Protein AF-A0AAW2J7N5-F1 (afdb_monomer_lite)

Secondary structure (DSSP, 8-state):
-----S-THHHHHHHHHTSPTT---SHHHHHHHHHHHHHHHHHHHHHHHHHTT----TT--HHHHHHHHHHHHHT-TT--HHHHHHHHHHHSS-HHHHHHHHT-----S-------------------------

pLDDT: mean 71.12, std 19.28, range [35.72, 93.69]

Sequence (134 aa):
MSCFFTTPTNSVQQWLDQLPTRSVKSFTELSSLFQHQFASSKKYCKVAISLFRVKQEENETLKACVSRFNTAIFEVPTAHKEVLVNAFTQGLRGASFFESLAKKPTTNFRNIHASSGRKVHEPEGRLAGEKEQL

InterPro domains:
  IPR005162 Retrotransposon-derived protein PEG10, N-terminal capsid-like domain [PF03732] (11-93)

Foldseek 3Di:
DQPPPDPCVVVVVVVVVPDPPPPDPDPVSVVVVVCVVCVVVVVLSVLLVVLLVLAADPPHDPVRSVVVSVVSVVVRVPDDPVSSVVSSCSRYDDPVVVVVVVVDPPDDPDDDDDDDDDDDDDDDDDDDDDDDDD

Radius of gyration: 32.03 Å; chains: 1; bounding box: 72×22×113 Å

Structure (mmCIF, N/CA/C/O backbone):
data_AF-A0AAW2J7N5-F1
#
_entry.id   AF-A0AAW2J7N5-F1
#
loop_
_atom_site.group_PDB
_atom_site.id
_atom_site.type_symbol
_atom_site.label_atom_id
_atom_site.label_alt_id
_atom_site.label_comp_id
_atom_site.label_asym_id
_atom_site.label_entity_id
_atom_site.label_seq_id
_atom_site.pdbx_PDB_ins_code
_atom_site.Cartn_x
_atom_site.Cartn_y
_atom_site.Cartn_z
_atom_site.occupancy
_atom_site.B_iso_or_equiv
_atom_site.auth_seq_id
_atom_site.auth_comp_id
_atom_site.auth_asym_id
_atom_site.auth_atom_id
_atom_site.pdbx_PDB_model_num
ATOM 1 N N . MET A 1 1 ? 7.241 -10.803 2.250 1.00 46.12 1 MET A N 1
ATOM 2 C CA . MET A 1 1 ? 6.267 -10.701 1.141 1.00 46.12 1 MET A CA 1
ATOM 3 C C . MET A 1 1 ? 6.941 -10.089 -0.078 1.00 46.12 1 MET A C 1
ATOM 5 O O . MET A 1 1 ? 7.218 -8.895 -0.064 1.00 46.12 1 MET A O 1
ATOM 9 N N . SER A 1 2 ? 7.212 -10.887 -1.111 1.00 45.78 2 SER A N 1
ATOM 10 C CA . SER A 1 2 ? 7.547 -10.366 -2.442 1.00 45.78 2 SER A CA 1
ATOM 11 C C . SER A 1 2 ? 6.249 -10.019 -3.167 1.00 45.78 2 SER A C 1
ATOM 13 O O . SER A 1 2 ? 5.306 -10.806 -3.166 1.00 45.78 2 SER A O 1
ATOM 15 N N . CYS A 1 3 ? 6.185 -8.817 -3.730 1.00 51.81 3 CYS A N 1
ATOM 16 C CA . CYS A 1 3 ? 5.022 -8.283 -4.433 1.00 51.81 3 CYS A CA 1
ATOM 17 C C . CYS A 1 3 ? 4.869 -8.992 -5.788 1.00 51.81 3 CYS A C 1
ATOM 19 O O . CYS A 1 3 ? 5.358 -8.509 -6.802 1.00 51.81 3 CYS A O 1
ATOM 21 N N . PHE A 1 4 ? 4.234 -10.162 -5.799 1.00 47.84 4 PHE A N 1
ATOM 22 C CA . PHE A 1 4 ? 3.762 -10.823 -7.016 1.00 47.84 4 PHE A CA 1
ATOM 23 C C . PHE A 1 4 ? 2.236 -10.725 -7.047 1.00 47.84 4 PHE A C 1
ATOM 25 O O . PHE A 1 4 ? 1.531 -11.724 -6.942 1.00 47.84 4 PHE A O 1
ATOM 32 N N . PHE A 1 5 ? 1.706 -9.501 -7.111 1.00 48.91 5 PHE A N 1
ATOM 33 C CA . PHE A 1 5 ? 0.282 -9.322 -7.378 1.00 48.91 5 PHE A CA 1
ATOM 34 C C . PHE A 1 5 ? 0.046 -9.698 -8.832 1.00 48.91 5 PHE A C 1
ATOM 36 O O . PHE A 1 5 ? 0.421 -8.937 -9.717 1.00 48.91 5 PHE A O 1
ATOM 43 N N . THR A 1 6 ? -0.526 -10.891 -9.029 1.00 44.69 6 THR A N 1
ATOM 44 C CA . THR A 1 6 ? -0.905 -11.518 -10.306 1.00 44.69 6 THR A CA 1
ATOM 45 C C . THR A 1 6 ? 0.234 -11.615 -11.320 1.00 44.69 6 THR A C 1
ATOM 47 O O . THR A 1 6 ? 0.772 -10.615 -11.770 1.00 44.69 6 THR A O 1
ATOM 50 N N . THR A 1 7 ? 0.605 -12.842 -11.688 1.00 48.91 7 THR A N 1
ATOM 51 C CA . THR A 1 7 ? 1.601 -13.174 -12.721 1.00 48.91 7 THR A CA 1
ATOM 52 C C . THR A 1 7 ? 1.667 -12.129 -13.846 1.00 48.91 7 THR A C 1
ATOM 54 O O . THR A 1 7 ? 0.800 -12.124 -14.721 1.00 48.91 7 THR A O 1
ATOM 57 N N . PRO A 1 8 ? 2.706 -11.267 -13.862 1.00 54.44 8 PRO A N 1
ATOM 58 C CA . PRO A 1 8 ? 2.909 -10.287 -14.919 1.00 54.44 8 PRO A CA 1
ATOM 59 C C . PRO A 1 8 ? 3.424 -10.942 -16.201 1.00 54.44 8 PRO A C 1
ATOM 61 O O . PRO A 1 8 ? 3.750 -10.234 -17.144 1.00 54.44 8 PRO A O 1
ATOM 64 N N . THR A 1 9 ? 3.509 -12.275 -16.260 1.00 56.44 9 THR A N 1
ATOM 65 C CA . THR A 1 9 ? 4.015 -13.009 -17.419 1.00 56.44 9 THR A CA 1
ATOM 66 C C . THR A 1 9 ? 3.265 -12.610 -18.685 1.00 56.44 9 THR A C 1
ATOM 68 O O . THR A 1 9 ? 3.910 -12.276 -19.668 1.00 56.44 9 THR A O 1
ATOM 71 N N . ASN A 1 10 ? 1.932 -12.495 -18.625 1.00 59.78 10 ASN A N 1
ATOM 72 C CA . ASN A 1 10 ? 1.137 -12.052 -19.774 1.00 59.78 10 ASN A CA 1
ATOM 73 C C . ASN A 1 10 ? 1.421 -10.588 -20.146 1.00 59.78 10 ASN A C 1
ATOM 75 O O . ASN A 1 10 ? 1.584 -10.280 -21.320 1.00 59.78 10 ASN A O 1
ATOM 79 N N . SER A 1 11 ? 1.539 -9.687 -19.167 1.00 75.81 11 SER A N 1
ATOM 80 C CA . SER A 1 11 ? 1.777 -8.255 -19.407 1.00 75.81 11 SER A CA 1
ATOM 81 C C . SER A 1 11 ? 3.192 -7.964 -19.921 1.00 75.81 11 SER A C 1
ATOM 83 O O . SER A 1 11 ? 3.388 -7.076 -20.746 1.00 75.81 11 SER A O 1
ATOM 85 N N . VAL A 1 12 ? 4.189 -8.700 -19.424 1.00 83.19 12 VAL A N 1
ATOM 86 C CA . VAL A 1 12 ? 5.597 -8.586 -19.827 1.00 83.19 12 VAL A CA 1
ATOM 87 C C . VAL A 1 12 ? 5.807 -9.213 -21.196 1.00 83.19 12 VAL A C 1
ATOM 89 O O . VAL A 1 12 ? 6.468 -8.599 -22.025 1.00 83.19 12 VAL A O 1
ATOM 92 N N . GLN A 1 13 ? 5.218 -10.384 -21.449 1.00 82.19 13 GLN A N 1
ATOM 93 C CA . GLN A 1 13 ? 5.262 -11.032 -22.757 1.00 82.19 13 GLN A CA 1
ATOM 94 C C . GLN A 1 13 ? 4.570 -10.168 -23.814 1.00 82.19 13 GLN A C 1
ATOM 96 O O . GLN A 1 13 ? 5.181 -9.853 -24.824 1.00 82.19 13 GLN A O 1
ATOM 101 N N . GLN A 1 14 ? 3.369 -9.660 -23.529 1.00 85.81 14 GLN A N 1
ATOM 102 C CA . GLN A 1 14 ? 2.662 -8.757 -24.436 1.00 85.81 14 GLN A CA 1
ATOM 103 C C . GLN A 1 14 ? 3.451 -7.468 -24.718 1.00 85.81 14 GLN A C 1
ATOM 105 O O . GLN A 1 14 ? 3.476 -7.008 -25.855 1.00 85.81 14 GLN A O 1
ATOM 110 N N . TRP A 1 15 ? 4.098 -6.869 -23.712 1.00 88.50 15 TRP A N 1
ATOM 111 C CA . TRP A 1 15 ? 4.961 -5.705 -23.938 1.00 88.50 15 TRP A CA 1
ATOM 112 C C . TRP A 1 15 ? 6.185 -6.054 -24.791 1.00 88.50 15 TRP A C 1
ATOM 114 O O . TRP A 1 15 ? 6.537 -5.296 -25.692 1.00 88.50 15 TRP A O 1
ATOM 124 N N . LEU A 1 16 ? 6.817 -7.198 -24.524 1.00 86.38 16 LEU A N 1
ATOM 125 C CA . LEU A 1 16 ? 7.973 -7.664 -25.281 1.00 86.38 16 LEU A CA 1
ATOM 126 C C . LEU A 1 16 ? 7.605 -7.920 -26.752 1.00 86.38 16 LEU A C 1
ATOM 128 O O . LEU A 1 16 ? 8.352 -7.514 -27.638 1.00 86.38 16 LEU A O 1
ATOM 132 N N . ASP A 1 17 ? 6.427 -8.497 -27.002 1.00 87.25 17 ASP A N 1
ATOM 133 C CA . ASP A 1 17 ? 5.872 -8.747 -28.339 1.00 87.25 17 ASP A CA 1
ATOM 134 C C . ASP A 1 17 ? 5.484 -7.448 -29.077 1.00 87.25 17 ASP A C 1
ATOM 136 O O . ASP A 1 17 ? 5.442 -7.417 -30.306 1.00 87.25 17 ASP A O 1
ATOM 140 N N . GLN A 1 18 ? 5.223 -6.355 -28.348 1.00 87.94 18 GLN A N 1
ATOM 141 C CA . GLN A 1 18 ? 4.953 -5.026 -28.914 1.00 87.94 18 GLN A CA 1
ATOM 142 C C . GLN A 1 18 ? 6.224 -4.255 -29.298 1.00 87.94 18 GLN A C 1
ATOM 144 O O . GLN A 1 18 ? 6.128 -3.216 -29.958 1.00 87.94 18 GLN A O 1
ATOM 149 N N . LEU A 1 19 ? 7.414 -4.719 -28.898 1.00 88.81 19 LEU A N 1
ATOM 150 C CA . LEU A 1 19 ? 8.655 -4.058 -29.287 1.00 88.81 19 LEU A CA 1
ATOM 151 C C . LEU A 1 19 ? 8.896 -4.232 -30.795 1.00 88.81 19 LEU A C 1
ATOM 153 O O . LEU A 1 19 ? 8.802 -5.349 -31.310 1.00 88.81 19 LEU A O 1
ATOM 157 N N . PRO A 1 20 ? 9.273 -3.167 -31.528 1.00 85.88 20 PRO A N 1
ATOM 158 C CA . PRO A 1 20 ? 9.565 -3.300 -32.946 1.00 85.88 20 PRO A CA 1
ATOM 159 C C . PRO A 1 20 ? 10.720 -4.280 -33.175 1.00 85.88 20 PRO A C 1
ATOM 161 O O . PRO A 1 20 ? 11.723 -4.274 -32.451 1.00 85.88 20 PRO A O 1
ATOM 164 N N . THR A 1 21 ? 10.612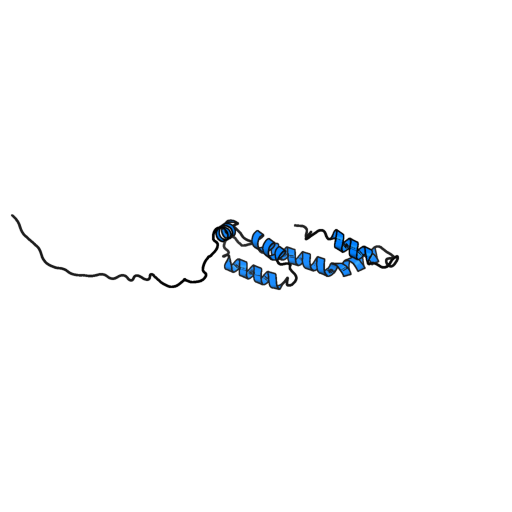 -5.118 -34.201 1.00 82.25 21 THR A N 1
ATOM 165 C CA . THR A 1 21 ? 11.629 -6.131 -34.498 1.00 82.25 21 THR A CA 1
ATOM 166 C C . THR A 1 21 ? 12.987 -5.467 -34.749 1.00 82.25 21 THR A C 1
ATOM 168 O O . THR A 1 21 ? 13.085 -4.518 -35.523 1.00 82.25 21 THR A O 1
ATOM 171 N N . ARG A 1 22 ? 14.051 -5.967 -34.101 1.00 80.56 22 ARG A N 1
ATOM 172 C CA . ARG A 1 22 ? 15.426 -5.415 -34.164 1.00 80.56 22 ARG A CA 1
ATOM 173 C C . ARG A 1 22 ? 15.593 -3.981 -33.621 1.00 80.56 22 ARG A C 1
ATOM 175 O O . ARG A 1 22 ? 16.622 -3.362 -33.884 1.00 80.56 22 ARG A O 1
ATOM 182 N N . SER A 1 23 ? 14.625 -3.454 -32.865 1.00 81.56 23 SER A N 1
ATOM 183 C CA . SER A 1 23 ? 14.734 -2.122 -32.241 1.00 81.56 23 SER A CA 1
ATOM 184 C C . SER A 1 23 ? 15.754 -2.065 -31.108 1.00 81.56 23 SER A C 1
ATOM 186 O O . SER A 1 23 ? 16.408 -1.045 -30.933 1.00 81.56 23 SER A O 1
ATOM 188 N N . VAL A 1 24 ? 15.918 -3.164 -30.373 1.00 87.62 24 VAL A N 1
ATOM 189 C CA . VAL A 1 24 ? 16.811 -3.253 -29.218 1.00 87.62 24 VAL A CA 1
ATOM 190 C C . VAL A 1 24 ? 18.157 -3.826 -29.648 1.00 87.62 24 VAL A C 1
ATOM 192 O O . VAL A 1 24 ? 18.243 -4.973 -30.087 1.00 87.62 24 VAL A O 1
ATOM 195 N N . LYS A 1 25 ? 19.220 -3.034 -29.504 1.00 89.75 25 LYS A N 1
ATOM 196 C CA . LYS A 1 25 ? 20.587 -3.383 -29.931 1.00 89.75 25 LYS A CA 1
ATOM 197 C C . LYS A 1 25 ? 21.471 -3.864 -28.785 1.00 89.75 25 LYS A C 1
ATOM 199 O O . LYS A 1 25 ? 22.558 -4.383 -29.021 1.00 89.75 25 LYS A O 1
ATOM 204 N N . SER A 1 26 ? 21.032 -3.673 -27.543 1.00 92.06 26 SER A N 1
ATOM 205 C CA . SER A 1 26 ? 21.784 -4.066 -26.353 1.00 92.06 26 SER A CA 1
ATOM 206 C C . SER A 1 26 ? 20.873 -4.400 -25.175 1.00 92.06 26 SER A C 1
ATOM 208 O O . SER A 1 26 ? 19.741 -3.925 -25.077 1.00 92.06 26 SER A O 1
ATOM 210 N N . PHE A 1 27 ? 21.402 -5.171 -24.225 1.00 88.69 27 PHE A N 1
ATOM 211 C CA . PHE A 1 27 ? 20.711 -5.442 -22.964 1.00 88.69 27 PHE A CA 1
ATOM 212 C C . PHE A 1 27 ? 20.433 -4.163 -22.153 1.00 88.69 27 PHE A C 1
ATOM 214 O O . PHE A 1 27 ? 19.397 -4.049 -21.498 1.00 88.69 27 PHE A O 1
ATOM 221 N N . THR A 1 28 ? 21.331 -3.178 -22.218 1.00 92.19 28 THR A N 1
ATOM 222 C CA . THR A 1 28 ? 21.177 -1.885 -21.535 1.00 92.19 28 THR A CA 1
ATOM 223 C C . THR A 1 28 ? 19.959 -1.117 -22.046 1.00 92.19 28 THR A C 1
ATOM 225 O O . THR A 1 28 ? 19.187 -0.577 -21.255 1.00 92.19 28 THR A O 1
ATOM 228 N N . GLU A 1 29 ? 19.745 -1.116 -23.362 1.00 90.31 29 GLU A N 1
ATOM 229 C CA . GLU A 1 29 ? 18.586 -0.489 -24.001 1.00 90.31 29 GLU A CA 1
ATOM 230 C C . GLU A 1 29 ? 17.281 -1.188 -23.600 1.00 90.31 29 GLU A C 1
ATOM 232 O O . GLU A 1 29 ? 16.335 -0.524 -23.172 1.00 90.31 29 GLU A O 1
ATOM 237 N N . LEU A 1 30 ? 17.267 -2.528 -23.607 1.00 90.12 30 LEU A N 1
ATOM 238 C CA . LEU A 1 30 ? 16.128 -3.315 -23.124 1.00 90.12 30 LEU A CA 1
ATOM 239 C C . LEU A 1 30 ? 15.790 -2.989 -21.666 1.00 90.12 30 LEU A C 1
ATOM 241 O O . LEU A 1 30 ? 14.628 -2.779 -21.322 1.00 90.12 30 LEU A O 1
ATOM 245 N N . SER A 1 31 ? 16.812 -2.929 -20.809 1.00 89.06 31 SER A N 1
ATOM 246 C CA . SER A 1 31 ? 16.655 -2.631 -19.385 1.00 89.06 31 SER A CA 1
ATOM 247 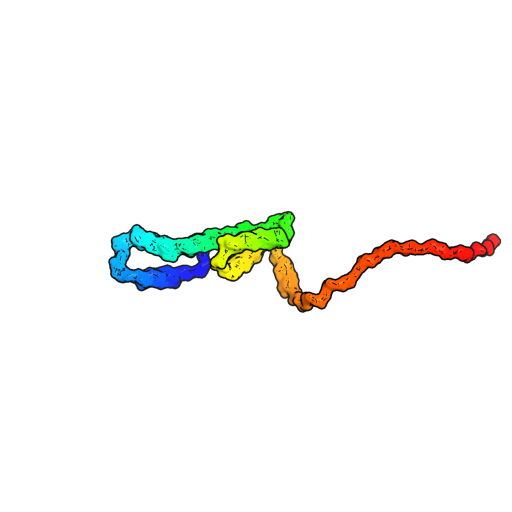C C . SER A 1 31 ? 16.097 -1.232 -19.144 1.00 89.06 31 SER A C 1
ATOM 249 O O . SER A 1 31 ? 15.299 -1.050 -18.224 1.00 89.06 31 SER A O 1
ATOM 251 N N . SER A 1 32 ? 16.493 -0.246 -19.950 1.00 88.88 32 SER A N 1
ATOM 252 C CA . SER A 1 32 ? 15.957 1.116 -19.873 1.00 88.88 32 SER A CA 1
ATOM 253 C C . SER A 1 32 ? 14.478 1.158 -20.270 1.00 88.88 32 SER A C 1
ATOM 255 O O . SER A 1 32 ? 13.648 1.673 -19.519 1.00 88.88 32 SER A O 1
ATOM 257 N N . LEU A 1 33 ? 14.121 0.526 -21.394 1.00 90.25 33 LEU A N 1
ATOM 258 C CA . LEU A 1 33 ? 12.737 0.441 -21.869 1.00 90.25 33 LEU A CA 1
ATOM 259 C C . LEU A 1 33 ? 11.836 -0.307 -20.880 1.00 90.25 33 LEU A C 1
ATOM 261 O O . LEU A 1 33 ? 10.733 0.148 -20.590 1.00 90.25 33 LEU A O 1
ATOM 265 N N . PHE A 1 34 ? 12.321 -1.410 -20.306 1.00 87.50 34 PHE A N 1
ATOM 266 C CA . PHE A 1 34 ? 11.604 -2.159 -19.276 1.00 87.50 34 PHE A CA 1
ATOM 267 C C . PHE A 1 34 ? 11.362 -1.302 -18.030 1.00 87.50 34 PHE A C 1
ATOM 269 O O . PHE A 1 34 ? 10.252 -1.247 -17.500 1.00 87.50 34 PHE A O 1
ATOM 276 N N . GLN A 1 35 ? 12.392 -0.597 -17.556 1.00 86.50 35 GLN A N 1
ATOM 277 C CA . GLN A 1 35 ? 12.251 0.294 -16.408 1.00 86.50 35 GLN A CA 1
ATOM 278 C C . GLN A 1 35 ? 11.261 1.418 -16.687 1.00 86.50 35 GLN A C 1
ATOM 280 O O . GLN A 1 35 ? 10.459 1.723 -15.812 1.00 86.50 35 GLN A O 1
ATOM 285 N N . HIS A 1 36 ? 11.283 1.995 -17.887 1.00 87.25 36 HIS A N 1
ATOM 286 C CA . HIS A 1 36 ? 10.329 3.019 -18.292 1.00 87.25 36 HIS A CA 1
ATOM 287 C C . HIS A 1 36 ? 8.897 2.468 -18.328 1.00 87.25 36 HIS A C 1
ATOM 289 O O . HIS A 1 36 ? 8.000 3.044 -17.712 1.00 87.25 36 HIS A O 1
ATOM 295 N N . GLN A 1 37 ? 8.696 1.315 -18.970 1.00 86.06 37 GLN A N 1
ATOM 296 C CA . GLN A 1 37 ? 7.393 0.666 -19.102 1.00 86.06 37 GLN A CA 1
ATOM 297 C C . GLN A 1 37 ? 6.783 0.295 -17.742 1.00 86.06 37 GLN A C 1
ATOM 299 O O . GLN A 1 37 ? 5.596 0.509 -17.506 1.00 86.06 37 GLN A O 1
ATOM 304 N N . PHE A 1 38 ? 7.591 -0.256 -16.833 1.00 83.62 38 PHE A N 1
ATOM 305 C CA . PHE A 1 38 ? 7.119 -0.829 -15.568 1.00 83.62 38 PHE A CA 1
ATOM 306 C C . PHE A 1 38 ? 7.453 0.027 -14.333 1.00 83.62 38 PHE A C 1
ATOM 308 O O . PHE A 1 38 ? 7.251 -0.413 -13.195 1.00 83.62 38 PHE A O 1
ATOM 315 N N . ALA A 1 39 ? 7.918 1.271 -14.513 1.00 81.12 39 ALA A N 1
ATOM 316 C CA . ALA A 1 39 ? 8.224 2.194 -13.414 1.00 81.12 39 ALA A CA 1
ATOM 317 C C . ALA A 1 39 ? 7.028 2.379 -12.467 1.00 81.12 39 ALA A C 1
ATOM 319 O O . ALA A 1 39 ? 7.187 2.360 -11.241 1.00 81.12 39 ALA A O 1
ATOM 320 N N . SER A 1 40 ? 5.827 2.525 -13.028 1.00 73.56 40 SER A N 1
ATOM 321 C CA . SER A 1 40 ? 4.585 2.701 -12.269 1.00 73.56 40 SER A CA 1
ATOM 322 C C . SER A 1 40 ? 4.211 1.448 -11.480 1.00 73.56 40 SER A C 1
ATOM 324 O O . SER A 1 40 ? 3.817 1.566 -10.324 1.00 73.56 40 SER A O 1
ATOM 326 N N . SER A 1 41 ? 4.437 0.252 -12.030 1.00 75.81 41 SER A N 1
ATOM 327 C CA . SER A 1 41 ? 4.219 -1.019 -11.327 1.00 75.81 41 SER A CA 1
ATOM 328 C C . SER A 1 41 ? 5.173 -1.191 -10.146 1.00 75.81 41 SER A C 1
ATOM 330 O O . SER A 1 41 ? 4.767 -1.649 -9.079 1.00 75.81 41 SER A O 1
ATOM 332 N N . LYS A 1 42 ? 6.437 -0.762 -10.277 1.00 72.00 42 LYS A N 1
ATOM 333 C CA . LYS A 1 42 ? 7.402 -0.761 -9.162 1.00 72.00 42 LYS A CA 1
ATOM 334 C C . LYS A 1 42 ? 6.991 0.210 -8.054 1.00 72.00 42 LYS A C 1
ATOM 336 O O . LYS A 1 42 ? 7.099 -0.133 -6.876 1.00 72.00 42 LYS A O 1
ATOM 341 N N . LYS A 1 43 ? 6.527 1.413 -8.415 1.00 74.00 43 LYS A N 1
ATOM 342 C CA . LYS A 1 43 ? 5.979 2.387 -7.456 1.00 74.00 43 LYS A CA 1
ATOM 343 C C . LYS A 1 43 ? 4.749 1.809 -6.757 1.00 74.00 43 LYS A C 1
ATOM 345 O O . LYS A 1 43 ? 4.733 1.755 -5.534 1.00 74.00 43 LYS A O 1
ATOM 350 N N . TYR A 1 44 ? 3.804 1.271 -7.523 1.00 74.31 44 TYR A N 1
ATOM 351 C CA . TYR A 1 44 ? 2.618 0.591 -7.014 1.00 74.31 44 TYR A CA 1
ATOM 352 C C . TYR A 1 44 ? 2.973 -0.517 -6.019 1.00 74.31 44 TYR A C 1
ATOM 354 O O . TYR A 1 44 ? 2.459 -0.526 -4.910 1.00 74.31 44 TYR A O 1
ATOM 362 N N . CYS A 1 45 ? 3.920 -1.399 -6.358 1.00 76.31 45 CYS A N 1
ATOM 363 C CA . CYS A 1 45 ? 4.348 -2.479 -5.469 1.00 76.31 45 CYS A CA 1
ATOM 364 C C . CYS A 1 45 ? 4.888 -1.957 -4.135 1.00 76.31 45 CYS A C 1
ATOM 366 O O . CYS A 1 45 ? 4.563 -2.510 -3.089 1.00 76.31 45 CYS A O 1
ATOM 368 N N . LYS A 1 46 ? 5.712 -0.902 -4.153 1.00 75.69 46 LYS A N 1
ATOM 369 C CA . LYS A 1 46 ? 6.267 -0.316 -2.925 1.00 75.69 46 LYS A CA 1
ATOM 370 C C . LYS A 1 46 ? 5.175 0.237 -2.013 1.00 75.69 46 LYS A C 1
ATOM 372 O O . LYS A 1 46 ? 5.242 0.019 -0.807 1.00 75.69 46 LYS A O 1
ATOM 377 N N . VAL A 1 47 ? 4.186 0.917 -2.586 1.00 75.12 47 VAL A N 1
ATOM 378 C CA . VAL A 1 47 ? 3.105 1.533 -1.809 1.00 75.12 47 VAL A CA 1
ATOM 379 C C . VAL A 1 47 ? 2.046 0.497 -1.396 1.00 75.12 47 VAL A C 1
ATOM 381 O O . VAL A 1 47 ? 1.548 0.517 -0.280 1.00 75.12 47 VAL A O 1
ATOM 384 N N . ALA A 1 48 ? 1.774 -0.517 -2.217 1.00 76.69 48 ALA A N 1
ATOM 385 C CA . ALA A 1 48 ? 0.939 -1.643 -1.805 1.00 76.69 48 ALA A CA 1
ATOM 386 C C . ALA A 1 48 ? 1.543 -2.366 -0.589 1.00 76.69 48 ALA A C 1
ATOM 388 O O . ALA A 1 48 ? 0.828 -2.674 0.357 1.00 76.69 48 ALA A O 1
ATOM 389 N N . ILE A 1 49 ? 2.867 -2.577 -0.564 1.00 83.25 49 ILE A N 1
ATOM 390 C CA . ILE A 1 49 ? 3.567 -3.170 0.587 1.00 83.25 49 ILE A CA 1
ATOM 391 C C . ILE A 1 49 ? 3.458 -2.290 1.840 1.00 83.25 49 ILE A C 1
ATOM 393 O O . ILE A 1 49 ? 3.387 -2.839 2.941 1.00 83.25 49 ILE A O 1
ATOM 397 N N . SER A 1 50 ? 3.446 -0.955 1.716 1.00 84.12 50 SER A N 1
ATOM 398 C CA . SER A 1 50 ? 3.327 -0.080 2.891 1.00 84.12 50 SER A CA 1
ATOM 399 C C . SER A 1 50 ? 1.967 -0.217 3.577 1.00 84.12 50 SER A C 1
ATOM 401 O O . SER A 1 50 ? 1.929 -0.210 4.805 1.00 84.12 50 SER A O 1
ATOM 403 N N . LEU A 1 51 ? 0.883 -0.480 2.836 1.00 88.12 51 LEU A N 1
ATOM 404 C CA . LEU A 1 51 ? -0.437 -0.757 3.422 1.00 88.12 51 LEU A CA 1
ATOM 405 C C . LEU A 1 51 ? -0.427 -1.976 4.354 1.00 88.12 51 LEU A C 1
ATOM 407 O O . LEU A 1 51 ? -1.035 -1.941 5.419 1.00 88.12 51 LEU A O 1
ATOM 411 N N . PHE A 1 52 ? 0.314 -3.036 4.012 1.00 87.38 52 PHE A N 1
ATOM 412 C CA . PHE A 1 52 ? 0.421 -4.233 4.862 1.00 87.38 52 PHE A CA 1
ATOM 413 C C . PHE A 1 52 ? 1.197 -3.995 6.161 1.00 87.38 52 PHE A C 1
ATOM 415 O O . PHE A 1 52 ? 1.148 -4.841 7.058 1.00 87.38 52 PHE A O 1
ATOM 422 N N . ARG A 1 53 ? 1.916 -2.871 6.271 1.00 88.88 53 ARG A N 1
ATOM 423 C CA . ARG A 1 53 ? 2.614 -2.469 7.499 1.00 88.88 53 ARG A CA 1
ATOM 424 C C . ARG A 1 53 ? 1.688 -1.788 8.499 1.00 88.88 53 ARG A C 1
ATOM 426 O O . ARG A 1 53 ? 2.051 -1.705 9.666 1.00 88.88 53 ARG A O 1
ATOM 433 N N . VAL A 1 54 ? 0.513 -1.326 8.072 1.00 90.31 54 VAL A N 1
ATOM 434 C CA . VAL A 1 54 ? -0.490 -0.766 8.980 1.00 90.31 54 VAL A CA 1
ATOM 435 C C . VAL A 1 54 ? -1.141 -1.925 9.732 1.00 90.31 54 VAL A C 1
ATOM 437 O O . VAL A 1 54 ? -2.034 -2.601 9.222 1.00 90.31 54 VAL A O 1
ATOM 440 N N . LYS A 1 55 ? -0.632 -2.195 10.934 1.00 91.62 55 LYS A N 1
ATOM 441 C CA . LYS A 1 55 ? -1.159 -3.200 11.859 1.00 91.62 55 LYS A CA 1
ATOM 442 C C . LYS A 1 55 ? -1.852 -2.511 13.025 1.00 91.62 55 LYS A C 1
ATOM 444 O O . LYS A 1 55 ? -1.427 -1.441 13.454 1.00 91.62 55 LYS A O 1
ATOM 449 N N . GLN A 1 56 ? -2.919 -3.122 13.523 1.00 91.12 56 GLN A N 1
ATOM 450 C CA . GLN A 1 56 ? -3.567 -2.683 14.747 1.00 91.12 56 GLN A CA 1
ATOM 451 C C . GLN A 1 56 ? -2.651 -2.975 15.940 1.00 91.12 56 GLN A C 1
ATOM 453 O O . GLN A 1 56 ? -2.277 -4.128 16.171 1.00 91.12 56 GLN A O 1
ATOM 458 N N . GLU A 1 57 ? -2.303 -1.935 16.695 1.00 90.88 57 GLU A N 1
ATOM 459 C CA . GLU A 1 57 ? -1.447 -2.073 17.879 1.00 90.88 57 GLU A CA 1
ATOM 460 C C . GLU A 1 57 ? -2.220 -2.671 19.069 1.00 90.88 57 GLU A C 1
ATOM 462 O O . GLU A 1 57 ? -3.448 -2.631 19.116 1.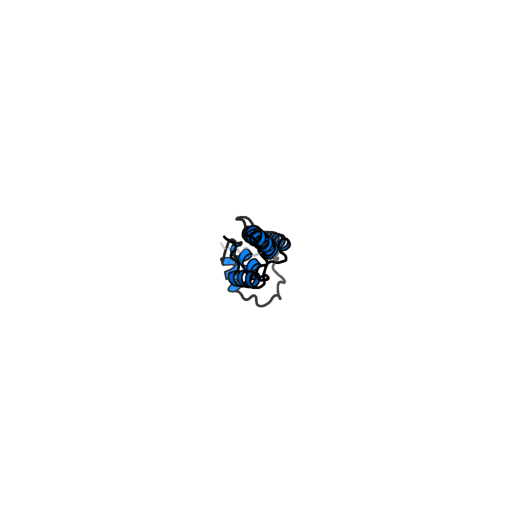00 90.88 57 GLU A O 1
ATOM 467 N N . GLU A 1 58 ? -1.507 -3.208 20.067 1.00 85.50 58 GLU A N 1
ATOM 468 C CA . GLU A 1 58 ? -2.109 -3.914 21.218 1.00 85.50 58 GLU A CA 1
ATOM 469 C C . GLU A 1 58 ? -3.137 -3.089 21.994 1.00 85.50 58 GLU A C 1
ATOM 471 O O . GLU A 1 58 ? -4.184 -3.593 22.387 1.00 85.50 58 GLU A O 1
ATOM 476 N N . ASN A 1 59 ? -2.840 -1.806 22.172 1.00 87.50 59 ASN A N 1
ATOM 477 C CA . ASN A 1 59 ? -3.652 -0.870 22.942 1.00 87.50 59 ASN A CA 1
ATOM 478 C C . ASN A 1 59 ? -4.410 0.111 22.033 1.00 87.50 59 ASN A C 1
ATOM 480 O O . ASN A 1 59 ? -4.863 1.164 22.480 1.00 87.50 59 ASN A O 1
ATOM 484 N N . GLU A 1 60 ? -4.521 -0.198 20.739 1.00 87.94 60 GLU A N 1
ATOM 485 C CA . GLU A 1 60 ? -5.168 0.670 19.764 1.00 87.94 60 GLU A CA 1
ATOM 486 C C . GLU A 1 60 ? -6.618 0.248 19.501 1.00 87.94 60 GLU A C 1
ATOM 488 O O . GLU A 1 60 ? -6.928 -0.886 19.121 1.00 87.94 60 GLU A O 1
ATOM 493 N N . THR A 1 61 ? -7.531 1.212 19.631 1.00 88.50 61 THR A N 1
ATOM 494 C CA . THR A 1 61 ? -8.933 1.014 19.246 1.00 88.50 61 THR A CA 1
ATOM 495 C C . THR A 1 61 ? -9.073 0.805 17.736 1.00 88.50 61 THR A C 1
ATOM 497 O O . THR A 1 61 ? -8.374 1.429 16.937 1.00 88.50 61 THR A O 1
ATOM 500 N N . LEU A 1 62 ? -10.062 0.012 17.315 1.00 87.12 62 LEU A N 1
ATOM 501 C CA . LEU A 1 62 ? -10.346 -0.203 15.891 1.00 87.12 62 LEU A CA 1
ATOM 502 C C . LEU A 1 62 ? -10.559 1.116 15.128 1.00 87.12 62 LEU A C 1
ATOM 504 O O . LEU A 1 62 ? -10.096 1.263 14.002 1.00 87.12 62 LEU A O 1
ATOM 508 N N . LYS A 1 63 ? -11.223 2.099 15.750 1.00 88.19 63 LYS A N 1
ATOM 509 C CA . LYS A 1 63 ? -11.460 3.422 15.154 1.00 88.19 63 LYS A CA 1
ATOM 510 C C . LYS A 1 63 ? -10.151 4.152 14.840 1.00 88.19 63 LYS A C 1
ATOM 512 O O . LYS A 1 63 ? -10.031 4.742 13.769 1.00 88.19 63 LYS A O 1
ATOM 517 N N . ALA A 1 64 ? -9.183 4.108 15.756 1.00 90.88 64 ALA A N 1
ATOM 518 C CA . ALA A 1 64 ? -7.868 4.707 15.541 1.00 90.88 64 ALA A CA 1
ATOM 519 C C . ALA A 1 64 ? -7.108 3.986 14.413 1.00 90.88 64 ALA A C 1
ATOM 521 O O . ALA A 1 64 ? -6.597 4.649 13.510 1.00 90.88 64 ALA A O 1
ATOM 522 N N . CYS A 1 65 ? -7.161 2.649 14.384 1.00 90.62 65 CYS A N 1
ATOM 523 C CA . CYS A 1 65 ? -6.557 1.852 13.316 1.00 90.62 65 CYS A CA 1
ATOM 524 C C . CYS A 1 65 ? -7.162 2.184 11.940 1.00 90.62 65 CYS A C 1
ATOM 526 O O . CYS A 1 65 ? -6.428 2.470 10.995 1.00 90.62 65 CYS A O 1
ATOM 528 N N . VAL A 1 66 ? -8.497 2.245 11.837 1.00 91.25 66 VAL A N 1
ATOM 529 C CA . VAL A 1 66 ? -9.211 2.652 10.612 1.00 91.25 66 VAL A CA 1
ATOM 530 C C . VAL A 1 66 ? -8.792 4.051 10.169 1.00 91.25 66 VAL A C 1
ATOM 532 O O . VAL A 1 66 ? -8.576 4.273 8.981 1.00 91.25 66 VAL A O 1
ATOM 535 N N . SER A 1 67 ? -8.630 4.993 11.102 1.00 92.81 67 SER A N 1
ATOM 536 C CA . SER A 1 67 ? -8.162 6.341 10.773 1.00 92.81 67 SER A CA 1
ATOM 537 C C . SER A 1 67 ? -6.760 6.322 10.160 1.00 92.81 67 SER A C 1
ATOM 539 O O . SER A 1 67 ? -6.553 6.956 9.129 1.00 92.81 67 SER A O 1
ATOM 541 N N . ARG A 1 68 ? -5.810 5.574 10.744 1.00 93.69 68 ARG A N 1
ATOM 542 C CA . ARG A 1 68 ? -4.450 5.433 10.189 1.00 93.69 68 ARG A CA 1
ATOM 543 C C . ARG A 1 68 ? -4.462 4.740 8.828 1.00 93.69 68 ARG A C 1
ATOM 545 O O . ARG A 1 68 ? -3.761 5.170 7.917 1.00 93.69 68 ARG A O 1
ATOM 552 N N . PHE A 1 69 ? -5.280 3.700 8.676 1.00 91.62 69 PHE A N 1
ATOM 553 C CA . PHE A 1 69 ? -5.419 2.980 7.414 1.00 91.62 69 PHE A CA 1
ATOM 554 C C . PHE A 1 69 ? -5.995 3.874 6.309 1.00 91.62 69 PHE A C 1
ATOM 556 O O . PHE A 1 69 ? -5.479 3.876 5.197 1.00 91.62 69 PHE A O 1
ATOM 563 N N . ASN A 1 70 ? -6.999 4.699 6.619 1.00 90.69 70 ASN A N 1
ATOM 564 C CA . ASN A 1 70 ? -7.546 5.679 5.679 1.00 90.69 70 ASN A CA 1
ATOM 565 C C . ASN A 1 70 ? -6.504 6.722 5.265 1.00 90.69 70 ASN A C 1
ATOM 567 O O . ASN A 1 70 ? -6.403 7.024 4.080 1.00 90.69 70 ASN A O 1
ATOM 571 N N . THR A 1 71 ? -5.691 7.222 6.201 1.00 90.62 71 THR A N 1
ATOM 572 C CA . THR A 1 71 ? -4.556 8.097 5.866 1.00 90.62 71 THR A CA 1
ATOM 573 C C . THR A 1 71 ? -3.596 7.408 4.898 1.00 90.62 71 THR A C 1
ATOM 575 O O . THR A 1 71 ? -3.216 8.002 3.894 1.00 90.62 71 THR A O 1
ATOM 578 N N . ALA A 1 72 ? -3.269 6.136 5.139 1.00 87.88 72 ALA A N 1
ATOM 579 C CA . ALA A 1 72 ? -2.408 5.368 4.247 1.00 87.88 72 ALA A CA 1
ATOM 580 C C . ALA A 1 72 ? -3.038 5.146 2.858 1.00 87.88 72 ALA A C 1
ATOM 582 O O . ALA A 1 72 ? -2.321 5.189 1.865 1.00 87.88 72 ALA A O 1
ATOM 583 N N . ILE A 1 73 ? -4.365 4.974 2.753 1.00 87.81 73 ILE A N 1
ATOM 584 C CA . ILE A 1 73 ? -5.072 4.861 1.461 1.00 87.81 73 ILE A CA 1
ATOM 585 C C . ILE A 1 73 ? -4.887 6.119 0.601 1.00 87.81 73 ILE A C 1
ATOM 587 O O . ILE A 1 73 ? -4.742 5.995 -0.615 1.00 87.81 73 ILE A O 1
ATOM 591 N N . PHE A 1 74 ? -4.859 7.318 1.195 1.00 85.12 74 PHE A N 1
ATOM 592 C CA . PHE A 1 74 ? -4.653 8.559 0.434 1.00 85.12 74 PHE A CA 1
ATOM 593 C C . PHE A 1 74 ? -3.291 8.616 -0.268 1.00 85.12 74 PHE A C 1
ATOM 595 O O . PHE A 1 74 ? -3.162 9.275 -1.298 1.00 85.12 74 PHE A O 1
ATOM 602 N N . GLU A 1 75 ? -2.295 7.886 0.231 1.00 80.94 75 GLU A N 1
ATOM 603 C CA . GLU A 1 75 ? -0.985 7.759 -0.413 1.00 80.94 75 GLU A CA 1
ATOM 604 C C . GLU A 1 75 ? -1.006 6.774 -1.602 1.00 80.94 75 GLU A C 1
ATOM 606 O O . GLU A 1 75 ? -0.052 6.718 -2.381 1.00 80.94 75 GLU A O 1
ATOM 611 N N . VAL A 1 76 ? -2.096 6.007 -1.772 1.00 78.25 76 VAL A N 1
ATOM 612 C CA . VAL A 1 76 ? -2.239 4.923 -2.764 1.00 78.25 76 VAL A CA 1
ATOM 613 C C . VAL A 1 76 ? -3.548 5.006 -3.567 1.00 78.25 76 VAL A C 1
ATOM 615 O O . VAL A 1 76 ? -4.305 4.034 -3.639 1.00 78.25 76 VAL A O 1
ATOM 618 N N . PRO A 1 77 ? -3.827 6.121 -4.266 1.00 75.88 77 PRO A N 1
ATOM 619 C CA . PRO A 1 77 ? -5.083 6.288 -5.006 1.00 75.88 77 PRO A CA 1
ATOM 620 C C . PRO A 1 77 ? -5.295 5.245 -6.119 1.00 75.88 77 PRO A C 1
ATOM 622 O O . PRO A 1 77 ? -6.415 5.049 -6.578 1.00 75.88 77 PRO A O 1
ATOM 625 N N . THR A 1 78 ? -4.235 4.558 -6.556 1.00 78.31 78 THR A N 1
ATOM 626 C CA . THR A 1 78 ? -4.277 3.529 -7.605 1.00 78.31 78 THR A CA 1
ATOM 627 C C . THR A 1 78 ? -4.426 2.100 -7.071 1.00 78.31 78 THR A C 1
ATOM 629 O O . THR A 1 78 ? -4.470 1.160 -7.862 1.00 78.31 78 THR A O 1
ATOM 632 N N . ALA A 1 79 ? -4.496 1.896 -5.749 1.00 80.19 79 ALA A N 1
ATOM 633 C CA . ALA A 1 79 ? -4.662 0.571 -5.155 1.00 80.19 79 ALA A CA 1
ATOM 634 C C . ALA A 1 79 ? -6.012 -0.066 -5.523 1.00 80.19 79 ALA A C 1
ATOM 636 O O . ALA A 1 79 ? -7.077 0.471 -5.224 1.00 80.19 79 ALA A O 1
ATOM 637 N N . HIS A 1 80 ? -5.973 -1.262 -6.121 1.00 82.81 80 HIS A N 1
ATOM 638 C CA . HIS A 1 80 ? -7.162 -2.087 -6.315 1.00 82.81 80 HIS A CA 1
ATOM 639 C C . HIS A 1 80 ? -7.853 -2.390 -4.979 1.00 82.81 80 HIS A C 1
ATOM 641 O O . HIS A 1 80 ? -7.202 -2.707 -3.981 1.00 82.81 80 HIS A O 1
ATOM 647 N N . LYS A 1 81 ? -9.190 -2.368 -4.986 1.00 83.56 81 LYS A N 1
ATOM 648 C CA . LYS A 1 81 ? -10.031 -2.611 -3.803 1.00 83.56 81 LYS A CA 1
ATOM 649 C C . LYS A 1 81 ? -9.677 -3.911 -3.072 1.00 83.56 81 LYS A C 1
ATOM 651 O O . LYS A 1 81 ? -9.664 -3.934 -1.847 1.00 83.56 81 LYS A O 1
ATOM 656 N N . GLU A 1 82 ? -9.359 -4.973 -3.806 1.00 83.81 82 GLU A N 1
ATOM 657 C CA . GLU A 1 82 ? -8.976 -6.271 -3.232 1.00 83.81 82 GLU A CA 1
ATOM 658 C C . GLU A 1 82 ? -7.693 -6.187 -2.399 1.00 83.81 82 GLU A C 1
ATOM 660 O O . GLU A 1 82 ? -7.619 -6.762 -1.314 1.00 83.81 82 GLU A O 1
ATOM 665 N N . VAL A 1 83 ? -6.708 -5.409 -2.857 1.00 84.19 83 VAL A N 1
ATOM 666 C CA . VAL A 1 83 ? -5.459 -5.175 -2.121 1.00 84.19 83 VAL A CA 1
ATOM 667 C C . VAL A 1 83 ? -5.738 -4.397 -0.838 1.00 84.19 83 VAL A C 1
ATOM 669 O O . VAL A 1 83 ? -5.200 -4.753 0.207 1.00 84.19 83 VAL A O 1
ATOM 672 N N . LEU A 1 84 ? -6.622 -3.394 -0.890 1.00 87.75 84 LEU A N 1
ATOM 673 C CA . LEU A 1 84 ? -7.032 -2.625 0.290 1.00 87.75 84 LEU A CA 1
ATOM 674 C C . LEU A 1 84 ? -7.722 -3.512 1.334 1.00 87.75 84 LEU A C 1
ATOM 676 O O . LEU A 1 84 ? -7.352 -3.487 2.505 1.00 87.75 84 LEU A O 1
ATOM 680 N N . VAL A 1 85 ? -8.692 -4.328 0.910 1.00 87.25 85 VAL A N 1
ATOM 681 C CA . VAL A 1 85 ? -9.423 -5.248 1.798 1.00 87.25 85 VAL A CA 1
ATOM 682 C C . VAL A 1 85 ? -8.475 -6.277 2.413 1.00 87.25 85 VAL A C 1
ATOM 684 O O . VAL A 1 85 ? -8.516 -6.509 3.621 1.00 87.25 85 VAL A O 1
ATOM 687 N N . ASN A 1 86 ? -7.589 -6.869 1.612 1.00 86.62 86 ASN A N 1
ATOM 688 C CA . ASN A 1 86 ? -6.626 -7.856 2.090 1.00 86.62 86 ASN A CA 1
ATOM 689 C C . ASN A 1 86 ? -5.606 -7.246 3.070 1.00 86.62 86 ASN A C 1
ATOM 691 O O . ASN A 1 86 ? -5.340 -7.815 4.126 1.00 86.62 86 ASN A O 1
ATOM 695 N N . ALA A 1 87 ? -5.065 -6.062 2.766 1.00 89.06 87 ALA A N 1
ATOM 696 C CA . ALA A 1 87 ? -4.142 -5.369 3.663 1.00 89.06 87 ALA A CA 1
ATOM 697 C C . ALA A 1 87 ? -4.810 -4.994 4.993 1.00 89.06 87 ALA A C 1
ATOM 699 O O . ALA A 1 87 ? -4.227 -5.226 6.052 1.00 89.06 87 ALA A O 1
ATOM 700 N N . PHE A 1 88 ? -6.046 -4.487 4.945 1.00 89.56 88 PHE A N 1
ATOM 701 C CA . PHE A 1 88 ? -6.805 -4.118 6.138 1.00 89.56 88 PHE A CA 1
ATOM 702 C C . PHE A 1 88 ? -7.125 -5.331 7.017 1.00 89.56 88 PHE A C 1
ATOM 704 O O . PHE A 1 88 ? -6.851 -5.325 8.213 1.00 89.56 88 PHE A O 1
ATOM 711 N N . THR A 1 89 ? -7.654 -6.404 6.428 1.00 86.88 89 THR A N 1
ATOM 712 C CA . THR A 1 89 ? -8.028 -7.626 7.164 1.00 86.88 89 THR A CA 1
ATOM 713 C C . THR A 1 89 ? -6.825 -8.311 7.808 1.00 86.88 89 THR A C 1
ATOM 715 O O . THR A 1 89 ? -6.895 -8.674 8.979 1.00 86.88 89 THR A O 1
ATOM 718 N N . GLN A 1 90 ? -5.692 -8.408 7.105 1.00 87.31 90 GLN A N 1
ATOM 719 C CA . GLN A 1 90 ? -4.436 -8.896 7.689 1.00 87.31 90 GLN A CA 1
ATOM 720 C C . GLN A 1 90 ? -3.844 -7.936 8.728 1.00 87.31 90 GLN A C 1
ATOM 722 O O . GLN A 1 90 ? -2.945 -8.315 9.483 1.00 87.31 90 GLN A O 1
ATOM 727 N N . GLY A 1 91 ? -4.244 -6.666 8.697 1.00 87.69 91 GLY A N 1
ATOM 728 C CA . GLY A 1 91 ? -3.807 -5.626 9.620 1.00 87.69 91 GLY A CA 1
ATOM 729 C C . GLY A 1 91 ? -4.454 -5.717 10.997 1.00 87.69 91 GLY A C 1
ATOM 730 O O . GLY A 1 91 ? -3.852 -5.283 11.976 1.00 87.69 91 GLY A O 1
ATOM 731 N N . LEU A 1 92 ? -5.654 -6.290 11.084 1.00 89.56 92 LEU A N 1
ATOM 732 C CA . LEU A 1 92 ? -6.460 -6.269 12.298 1.00 89.56 92 LEU A CA 1
ATOM 733 C C . LEU A 1 92 ? -6.096 -7.384 13.278 1.00 89.56 92 LEU A C 1
ATOM 735 O O . LEU A 1 92 ? -5.901 -8.546 12.918 1.00 89.56 92 LEU A O 1
ATOM 739 N N . ARG A 1 93 ? -6.038 -7.017 14.560 1.00 78.88 93 ARG A N 1
ATOM 740 C CA . ARG A 1 93 ? -5.644 -7.905 15.651 1.00 78.88 93 ARG A CA 1
ATOM 741 C C . ARG A 1 93 ? -6.898 -8.609 16.179 1.00 78.88 93 ARG A C 1
ATOM 743 O O . ARG A 1 93 ? -7.447 -8.252 17.211 1.00 78.88 93 ARG A O 1
ATOM 750 N N . GLY A 1 94 ? -7.390 -9.584 15.413 1.00 69.25 94 GLY A N 1
ATOM 751 C CA . GLY A 1 94 ? -8.513 -10.443 15.802 1.00 69.25 94 GLY A CA 1
ATOM 752 C C . GLY A 1 94 ? -9.473 -10.750 14.654 1.00 69.25 94 GLY A C 1
ATOM 753 O O . GLY A 1 94 ? -10.314 -9.929 14.292 1.00 69.25 94 GLY A O 1
ATOM 754 N N . ALA A 1 95 ? -9.416 -11.983 14.141 1.00 56.91 95 ALA A N 1
ATOM 755 C CA . ALA A 1 95 ? -10.407 -12.518 13.200 1.00 56.91 95 ALA A CA 1
ATOM 756 C C . ALA A 1 95 ? -11.842 -12.518 13.780 1.00 56.91 95 ALA A C 1
ATOM 758 O O . ALA A 1 95 ? -12.823 -12.480 13.039 1.00 56.91 95 ALA A O 1
ATOM 759 N N . SER A 1 96 ? -11.968 -12.488 15.112 1.00 57.16 96 SER A N 1
ATOM 760 C CA . SER A 1 96 ? -13.230 -12.560 15.855 1.00 57.16 96 SER A CA 1
ATOM 761 C C . SER A 1 96 ? -14.164 -11.362 15.644 1.00 57.16 96 SER A C 1
ATOM 763 O O . SER A 1 96 ? -15.383 -11.528 15.737 1.00 57.16 96 SER A O 1
ATOM 765 N N . PHE A 1 97 ? -13.6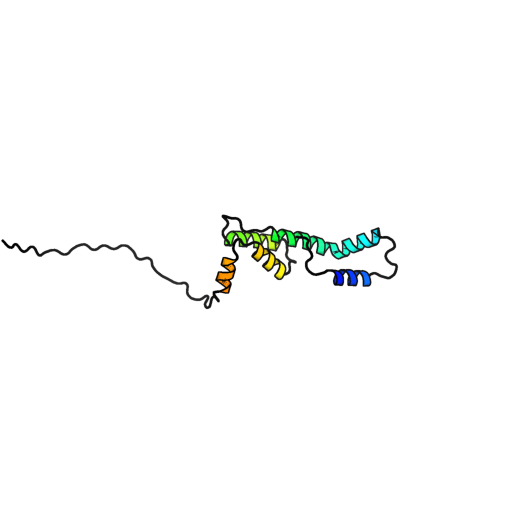43 -10.170 15.317 1.00 60.41 97 PHE A N 1
ATOM 766 C CA . PHE A 1 97 ? -14.482 -9.009 14.993 1.00 60.41 97 PHE A CA 1
ATOM 767 C C . PHE A 1 97 ? -15.197 -9.193 13.648 1.00 60.41 97 PHE A C 1
ATOM 769 O O . PHE A 1 97 ? -16.411 -9.003 13.559 1.00 60.41 97 PHE A O 1
ATOM 776 N N . PHE A 1 98 ? -14.471 -9.639 12.618 1.00 57.97 98 PHE A N 1
ATOM 777 C CA . PHE A 1 98 ? -15.066 -9.937 11.313 1.00 57.97 98 PHE A CA 1
ATOM 778 C C . PHE A 1 98 ? -15.966 -11.163 11.353 1.00 57.97 98 PHE A C 1
ATOM 780 O O . PHE A 1 98 ? -17.028 -11.135 10.740 1.00 57.97 98 PHE A O 1
ATOM 787 N N . GLU A 1 99 ? -15.613 -12.202 12.113 1.00 57.50 99 GLU A N 1
ATOM 788 C CA . GLU A 1 99 ? -16.528 -13.321 12.344 1.00 57.50 99 GLU A CA 1
ATOM 789 C C . GLU A 1 99 ? -17.821 -12.872 13.033 1.00 57.50 99 GLU A C 1
ATOM 791 O O . GLU A 1 99 ? -18.896 -13.344 12.675 1.00 57.50 99 GLU A O 1
ATOM 796 N N . SER A 1 100 ? -17.746 -11.952 14.000 1.00 56.66 100 SER A N 1
ATOM 797 C CA . SER A 1 100 ? -18.935 -11.428 14.688 1.00 56.66 100 SER A CA 1
ATOM 798 C C . SER A 1 100 ? -19.804 -10.553 13.780 1.00 56.66 100 SER A C 1
ATOM 800 O O . SER A 1 100 ? -21.027 -10.573 13.915 1.00 56.66 100 SER A O 1
ATOM 802 N N . LEU A 1 101 ? -19.196 -9.819 12.840 1.00 58.22 101 LEU A N 1
ATOM 803 C CA . LEU A 1 101 ? -19.911 -9.080 11.796 1.00 58.22 101 LEU A CA 1
ATOM 804 C C . LEU A 1 101 ? -20.527 -10.015 10.746 1.00 58.22 101 LEU A C 1
ATOM 806 O O . LEU A 1 101 ? -21.672 -9.820 10.360 1.00 58.22 101 LEU A O 1
ATOM 810 N N . ALA A 1 102 ? -19.814 -11.059 10.317 1.00 58.72 102 ALA A N 1
ATOM 811 C CA . ALA A 1 102 ? -20.318 -12.039 9.354 1.00 58.72 102 ALA A CA 1
ATOM 812 C C . ALA A 1 102 ? -21.464 -12.893 9.930 1.00 58.72 102 ALA A C 1
ATOM 814 O O . ALA A 1 102 ? -22.381 -13.269 9.206 1.00 58.72 102 ALA A O 1
ATOM 815 N N . LYS A 1 103 ? -21.445 -13.162 11.244 1.00 54.34 103 LYS A N 1
ATOM 816 C CA . LYS A 1 103 ? -22.502 -13.895 11.964 1.00 54.34 103 LYS A CA 1
ATOM 817 C C . LYS A 1 103 ? -23.762 -13.058 12.224 1.00 54.34 103 LYS A C 1
ATOM 819 O O . LYS A 1 103 ? -24.799 -13.626 12.552 1.00 54.34 103 LYS A O 1
ATOM 824 N N . LYS A 1 104 ? -23.704 -11.728 12.090 1.00 50.41 104 LYS A N 1
ATOM 825 C CA . LYS A 1 104 ? -24.859 -10.835 12.264 1.00 50.41 104 LYS A CA 1
ATOM 826 C C . LYS A 1 104 ? -25.095 -10.039 10.982 1.00 50.41 104 LYS A C 1
ATOM 828 O O . LYS A 1 104 ? -24.523 -8.959 10.843 1.00 50.41 104 LYS A O 1
ATOM 833 N N . PRO A 1 105 ? -25.992 -10.483 10.082 1.00 44.91 105 PRO A N 1
ATOM 834 C CA . PRO A 1 105 ? -26.588 -9.555 9.138 1.00 44.91 105 PRO A CA 1
ATOM 835 C C . PRO A 1 105 ? -27.297 -8.498 9.985 1.00 44.91 105 PRO A C 1
ATOM 837 O O . PRO A 1 105 ? -28.312 -8.787 10.624 1.00 44.91 105 PRO A O 1
ATOM 840 N N . THR A 1 106 ? -26.728 -7.296 10.075 1.00 46.00 106 THR A N 1
ATOM 841 C CA . THR A 1 106 ? -27.349 -6.146 10.730 1.00 46.00 106 THR A CA 1
ATOM 842 C C . THR A 1 106 ? -28.554 -5.730 9.904 1.00 46.00 106 THR A C 1
ATOM 844 O O . THR A 1 106 ? -28.539 -4.787 9.119 1.00 46.00 106 THR A O 1
ATOM 847 N N . THR A 1 107 ? -29.631 -6.482 10.086 1.00 43.28 107 THR A N 1
ATOM 848 C CA . THR A 1 107 ? -30.958 -6.068 9.685 1.00 43.28 107 THR A CA 1
ATOM 849 C C . THR A 1 107 ? -31.329 -4.906 10.595 1.00 43.28 107 THR A C 1
ATOM 851 O O . THR A 1 107 ? -31.354 -5.039 11.816 1.00 43.28 107 THR A O 1
ATOM 854 N N . ASN A 1 108 ? -31.623 -3.778 9.957 1.00 38.91 108 ASN A N 1
ATOM 855 C CA . ASN A 1 108 ? -32.176 -2.544 10.503 1.00 38.91 108 ASN A CA 1
ATOM 856 C C . ASN A 1 108 ? -31.217 -1.550 11.184 1.00 38.91 108 ASN A C 1
ATOM 858 O O . ASN A 1 108 ? -31.041 -1.507 12.397 1.00 38.91 108 ASN A O 1
ATOM 862 N N . PHE A 1 109 ? -30.750 -0.601 10.370 1.00 44.81 109 PHE A N 1
ATOM 863 C CA . PHE A 1 109 ? -30.171 0.693 10.751 1.00 44.81 109 PHE A CA 1
ATOM 864 C C . PHE A 1 109 ? -31.212 1.679 11.336 1.00 44.81 109 PHE A C 1
ATOM 866 O O . PHE A 1 109 ? -31.085 2.891 11.196 1.00 44.81 109 PHE A O 1
ATOM 873 N N . ARG A 1 110 ? -32.302 1.209 11.948 1.00 42.59 110 ARG A N 1
ATOM 874 C CA . ARG A 1 110 ? -33.399 2.094 12.363 1.00 42.59 110 ARG A CA 1
ATOM 875 C C . ARG A 1 110 ? -34.028 1.637 13.663 1.00 42.59 110 ARG A C 1
ATOM 877 O O . ARG A 1 110 ? -35.111 1.083 13.616 1.00 42.59 110 ARG A O 1
ATOM 884 N N . ASN A 1 111 ? -33.331 1.847 14.782 1.00 43.81 111 ASN A N 1
ATOM 885 C CA . ASN A 1 111 ? -33.904 2.226 16.086 1.00 43.81 111 ASN A CA 1
ATOM 886 C C . ASN A 1 111 ? -32.807 2.202 17.165 1.00 43.81 111 ASN A C 1
ATOM 888 O O . ASN A 1 111 ? -32.649 1.226 17.891 1.00 43.81 111 ASN A O 1
ATOM 892 N N . ILE A 1 112 ? -32.053 3.297 17.286 1.00 52.31 112 ILE A N 1
ATOM 893 C CA . ILE A 1 112 ? -31.333 3.627 18.521 1.00 52.31 112 ILE A CA 1
ATOM 894 C C . ILE A 1 112 ? -32.005 4.880 19.068 1.00 52.31 112 ILE A C 1
ATOM 896 O O . ILE A 1 112 ? -31.580 5.989 18.776 1.00 52.31 112 ILE A O 1
ATOM 900 N N . HIS A 1 113 ? -33.082 4.708 19.830 1.00 50.88 113 HIS A N 1
ATOM 901 C CA . HIS A 1 113 ? -33.551 5.752 20.730 1.00 50.88 113 HIS A CA 1
ATOM 902 C C . HIS A 1 113 ? -34.052 5.144 22.040 1.00 50.88 113 HIS A C 1
ATOM 904 O O . HIS A 1 113 ? -34.913 4.273 22.045 1.00 50.88 113 HIS A O 1
ATOM 910 N N . ALA A 1 114 ? -33.490 5.697 23.118 1.00 42.94 114 ALA A N 1
ATOM 911 C CA . ALA A 1 114 ? -34.017 5.804 24.473 1.00 42.94 114 ALA A CA 1
ATOM 912 C C . ALA A 1 114 ? -34.324 4.508 25.248 1.00 42.94 114 ALA A C 1
ATOM 914 O O . ALA A 1 114 ? -35.345 3.863 25.063 1.00 42.94 114 ALA A O 1
ATOM 915 N N . SER A 1 115 ? -33.544 4.254 26.301 1.00 38.28 115 SER A N 1
ATOM 916 C CA . SER A 1 115 ? -33.858 4.755 27.652 1.00 38.28 115 SER A CA 1
ATOM 917 C C . SER A 1 115 ? -33.212 3.857 28.708 1.00 38.28 115 SER A C 1
ATOM 919 O O . SER A 1 115 ? -33.373 2.644 28.673 1.00 38.28 115 SER A O 1
ATOM 921 N N . SER A 1 116 ? -32.520 4.456 29.676 1.00 38.12 116 SER A N 1
ATOM 922 C CA . SER A 1 116 ? -32.849 4.255 31.093 1.00 38.12 116 SER A CA 1
ATOM 923 C C . SER A 1 116 ? -31.858 5.032 31.957 1.00 38.12 116 SER A C 1
ATOM 925 O O . SER A 1 116 ? -30.949 4.472 32.566 1.00 38.12 116 SER A O 1
ATOM 927 N N . GLY A 1 117 ? -32.084 6.341 32.061 1.00 47.62 117 GLY A N 1
ATOM 928 C CA . GLY A 1 117 ? -31.849 7.004 33.334 1.00 47.62 117 GLY A CA 1
ATOM 929 C C . GLY A 1 117 ? -33.000 6.625 34.262 1.00 47.62 117 GLY A C 1
ATOM 930 O O . GLY A 1 117 ? -34.141 6.992 33.993 1.00 47.62 117 GLY A O 1
ATOM 931 N N . ARG A 1 118 ? -32.721 5.898 35.346 1.00 44.38 118 ARG A N 1
ATOM 932 C CA . ARG A 1 118 ? -33.616 5.862 36.507 1.00 44.38 118 ARG A CA 1
ATOM 933 C C . ARG A 1 118 ? -32.894 6.504 37.680 1.00 44.38 118 ARG A C 1
ATOM 935 O O . ARG A 1 118 ? -31.850 6.032 38.116 1.00 44.38 118 ARG A O 1
ATOM 942 N N . LYS A 1 119 ? -33.447 7.644 38.094 1.00 46.88 119 LYS A N 1
ATOM 943 C CA . LYS A 1 119 ? -33.055 8.432 39.259 1.00 46.88 119 LYS A CA 1
ATOM 944 C C . LYS A 1 119 ? -33.485 7.710 40.536 1.00 46.88 119 LYS A C 1
ATOM 946 O O . LYS A 1 119 ? -34.544 7.090 40.574 1.00 46.88 119 LYS A O 1
ATOM 951 N N . VAL A 1 120 ? -32.641 7.852 41.550 1.00 49.03 120 VAL A N 1
ATOM 952 C CA . VAL A 1 120 ? -32.899 7.603 42.971 1.00 49.03 120 VAL A CA 1
ATOM 953 C C . VAL A 1 120 ? -34.128 8.406 43.410 1.00 49.03 120 VAL A C 1
ATOM 955 O O . VAL A 1 120 ? -34.180 9.610 43.156 1.00 49.03 120 VAL A O 1
ATOM 958 N N . HIS A 1 121 ? -35.094 7.762 44.067 1.00 42.06 121 HIS A N 1
ATOM 959 C CA . HIS A 1 121 ? -36.078 8.455 44.897 1.00 42.06 121 HIS A CA 1
ATOM 960 C C . HIS A 1 121 ? -36.537 7.555 46.052 1.00 42.06 121 HIS A C 1
ATOM 962 O O . HIS A 1 121 ? -37.077 6.469 45.844 1.00 42.06 121 HIS A O 1
ATOM 968 N N . GLU A 1 122 ? -36.242 8.038 47.253 1.00 42.28 122 GLU A N 1
ATOM 969 C CA . GLU A 1 122 ? -36.764 7.671 48.570 1.00 42.28 122 GLU A CA 1
ATOM 970 C C . GLU A 1 122 ? -38.291 7.857 48.642 1.00 42.28 122 GLU A C 1
ATOM 972 O O . GLU A 1 122 ? -38.839 8.675 47.901 1.00 42.28 122 GLU A O 1
ATOM 977 N N . PRO A 1 123 ? -38.993 7.131 49.528 1.00 44.66 123 PRO A N 1
ATOM 978 C CA . PRO A 1 123 ? -39.917 7.872 50.383 1.00 44.66 123 PRO A CA 1
ATOM 979 C C . PRO A 1 123 ? -39.931 7.416 51.850 1.00 44.66 123 PRO A C 1
ATOM 981 O O . PRO A 1 123 ? -39.991 6.229 52.175 1.00 44.66 123 PRO A O 1
ATOM 984 N N . GLU A 1 124 ? -39.948 8.433 52.708 1.00 37.00 124 GLU A N 1
ATOM 985 C CA . GLU A 1 124 ? -40.334 8.442 54.115 1.00 37.00 124 GLU A CA 1
ATOM 986 C C . GLU A 1 124 ? -41.803 8.026 54.353 1.00 37.00 124 GLU A C 1
ATOM 988 O O . GLU A 1 124 ? -42.689 8.312 53.547 1.00 37.00 124 GLU A O 1
ATOM 993 N N . GLY A 1 125 ? -42.061 7.486 55.553 1.00 35.72 125 GLY A N 1
ATOM 994 C CA . GLY A 1 125 ? -43.238 7.838 56.359 1.00 35.72 125 GLY A CA 1
ATOM 995 C C . GLY A 1 125 ? -44.499 6.968 56.254 1.00 35.72 125 GLY A C 1
ATOM 996 O O . GLY A 1 125 ? -45.381 7.222 55.436 1.00 35.72 125 GLY A O 1
ATOM 997 N N . ARG A 1 126 ? -44.691 6.050 57.215 1.00 41.03 126 ARG A N 1
ATOM 998 C CA . ARG A 1 126 ? -46.028 5.720 57.754 1.00 41.03 126 ARG A CA 1
ATOM 999 C C . ARG A 1 126 ? -45.938 5.223 59.199 1.00 41.03 126 ARG A C 1
ATOM 1001 O O . ARG A 1 126 ? -45.306 4.212 59.482 1.00 41.03 126 ARG A O 1
ATOM 1008 N N . LEU A 1 127 ? -46.575 5.980 60.090 1.00 43.00 127 LEU A N 1
ATOM 1009 C CA . LEU A 1 127 ? -46.711 5.734 61.524 1.00 43.00 127 LEU A CA 1
ATOM 1010 C C . LEU A 1 127 ? -47.810 4.710 61.853 1.00 43.00 127 LEU A C 1
ATOM 1012 O O . LEU A 1 127 ? -48.788 4.570 61.117 1.00 43.00 127 LEU A O 1
ATOM 1016 N N . ALA A 1 128 ? -47.660 4.187 63.074 1.00 42.38 128 ALA A N 1
ATOM 1017 C CA . ALA A 1 128 ? -48.663 3.685 64.015 1.00 42.38 128 ALA A CA 1
ATOM 1018 C C . ALA A 1 128 ? -49.008 2.189 63.978 1.00 42.38 128 ALA A C 1
ATOM 1020 O O . ALA A 1 128 ? -49.577 1.669 63.021 1.00 42.38 128 ALA A O 1
ATOM 1021 N N . GLY A 1 129 ? -48.754 1.538 65.119 1.00 39.00 129 GLY A N 1
ATOM 1022 C CA . GLY A 1 129 ? -49.319 0.234 65.444 1.00 39.00 129 GLY A CA 1
ATOM 1023 C C . GLY A 1 129 ? -48.625 -0.522 66.574 1.00 39.00 129 GLY A C 1
ATOM 1024 O O . GLY A 1 129 ? -48.422 -1.721 66.435 1.00 39.00 129 GLY A O 1
ATOM 1025 N N . GLU A 1 130 ? -48.248 0.146 67.665 1.00 44.41 130 GLU A N 1
ATOM 1026 C CA . GLU A 1 130 ? -47.821 -0.517 68.901 1.00 44.41 130 GLU A CA 1
ATOM 1027 C C . GLU A 1 130 ? -49.052 -1.158 69.569 1.00 44.41 130 GLU A C 1
ATOM 1029 O O . GLU A 1 130 ? -50.078 -0.504 69.782 1.00 44.41 130 GLU A O 1
ATOM 1034 N N . LYS A 1 131 ? -48.979 -2.463 69.833 1.00 42.22 131 LYS A N 1
ATOM 1035 C CA . LYS A 1 131 ? -49.937 -3.213 70.648 1.00 42.22 131 LYS A CA 1
ATOM 1036 C C . LYS A 1 131 ? -49.123 -3.998 71.667 1.00 42.22 131 LYS A C 1
ATOM 1038 O O . LYS A 1 131 ? -48.513 -5.007 71.325 1.00 42.22 131 LYS A O 1
ATOM 1043 N N . GLU A 1 132 ? -49.131 -3.495 72.897 1.00 43.69 132 GLU A N 1
ATOM 1044 C CA . GLU A 1 132 ? -48.847 -4.253 74.112 1.00 43.69 132 GLU A CA 1
ATOM 1045 C C . GLU A 1 132 ? -49.591 -5.594 74.109 1.00 43.69 132 GLU A C 1
ATOM 1047 O O . GLU A 1 132 ? -50.761 -5.670 73.713 1.00 43.69 132 GLU A O 1
ATOM 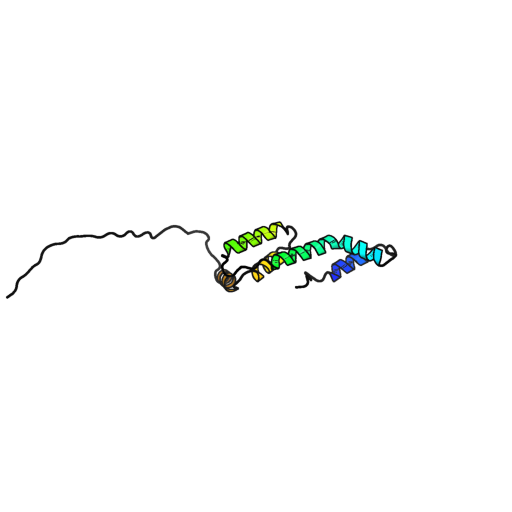1052 N N . GLN A 1 133 ? -48.936 -6.629 74.632 1.00 41.50 133 GLN A N 1
ATOM 1053 C CA . GLN A 1 133 ? -49.609 -7.701 75.355 1.00 41.50 133 GLN A CA 1
ATOM 1054 C C . GLN A 1 133 ? -48.631 -8.359 76.338 1.00 41.50 133 GLN A C 1
ATOM 1056 O O . GLN A 1 133 ? -47.638 -8.937 75.910 1.00 41.50 133 GLN A O 1
ATOM 1061 N N . LEU A 1 134 ? -48.980 -8.169 77.619 1.00 41.84 134 LEU A N 1
ATOM 1062 C CA . LEU A 1 134 ? -48.666 -8.894 78.862 1.00 41.84 134 LEU A CA 1
ATOM 1063 C C . LEU A 1 134 ? -47.315 -9.611 79.013 1.00 41.84 134 LEU A C 1
ATOM 1065 O O . LEU A 1 134 ? -47.106 -10.651 78.353 1.00 41.84 134 LEU A O 1
#

Organism: NCBI:txid2727405

=== Feature glossary ===
The record interleaves many kinds of information about one protein. Here is each kind framed as the question it answers.

Q: What are the backbone torsion angles?
A: φ (phi) and ψ (psi) are the two rotatable backbone dihedrals per residue: φ is the C(i-1)–N–Cα–C torsion, ψ is the N–Cα–C–N(i+1) torsion, both in degrees on (−180°, 180°]. α-helical residues cluster near (−60°, −45°); β-strand residues near (−120°, +130°). A Ramachandran plot is simply a scatter of (φ, ψ) for every residue.

Q: What is the amino-acid chain?
A: This is the polypeptide sequence — one letter per residue, N-terminus first. Length ranges from a few dozen residues for small domains to over a thousand for large multi-domain proteins.

Q: How mobile is each atom in the crystal?
A: For experimental (PDB) structures, the 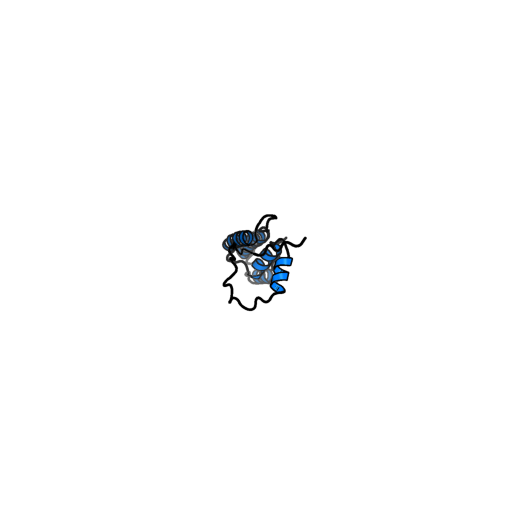B-factor (temperature factor) quantifies the positional spread of each atom in the crystal — a combination of thermal vibration and static disorder — in units of Å². High B-factors mark flexible loops or poorly resolved regions; low B-factors mark the rigid, well-ordered core.

Q: Are the domains correctly placed relative to each other?
A: Predicted Aligned Error (PAE) is an AlphaFold confidence matrix: entry (i, j) is the expected error in the position of residue j, in ångströms, when the prediction is superimposed on the true structure at residue i. Low PAE within a block of residues means that block is internally rigid and well-predicted; high PAE between two blocks means their relative placement is uncertain even if each block individually is confident.

Q: How confident is the AlphaFold model at each residue?
A: pLDDT is the predicted lDDT-Cα score: AlphaFold's confidence that the local environment of each residue (all inter-atomic distances within 15 Å) is correctly placed. It is a per-residue number between 0 and 100, with higher meaning more reliable.

Q: What family and function is it annotated with?
A: Functional annotations link the protein to curated databases. InterPro entries identify conserved domains and families by matching the sequence against member-database signatures (Pfam, PROSITE, CDD, …). Gene Ontology (GO) terms describe molecular function, biological process, and cellular component in a controlled vocabulary. CATH places the structure in a hierarchical fold classification (Class/Architecture/Topology/Homologous-superfamily). The organism is the source species.

Q: How big and how compact is the whole molecule?
A: Three whole-structure scalars: the radius of gyration (RMS distance of Cα from centroid, in Å), the count of Cα–Cα contacts (pairs closer than 8 Å and separated by more than four residues in sequence — i.e. tertiary, not local, contacts), and the bounding-box dimensions. Together they distinguish compact globular folds from extended fibres or disordered chains.

Q: What known structures does this most resemble?
A: The Foldseek neighbor list gives the closest experimentally determined structures in the PDB, ranked by structural alignment. TM-score near 1 means near-identical fold; near 0.3 means only rough topology match. This is how one finds what a novel AlphaFold prediction most resembles in the solved-structure universe.

Q: Which residues are buried vs exposed?
A: SASA measures how much of the protein is reachable by solvent. It is computed by rolling a water-sized probe over the atomic surface and summing the exposed area (Å²). Per-residue SASA distinguishes core (buried, low SASA) from surface (exposed, high SASA) residues; total SASA is a whole-molecule size measure.

Q: Which residues are in helices, strands, or loops?
A: Eight-state secondary structure (DSSP): H is the canonical α-helix, G the tighter 3₁₀-helix, I the wider π-helix; E/B are β-structure, T and S are turns and bends, and '-' is everything else. DSSP derives these from the pattern of main-chain N–H···O=C hydrogen bonds, not from the sequence.

Q: Where is each backbone atom in 3D?
A: Structure coordinates are given as an mmCIF _atom_site loop: one row per atom with element, residue name, chain id, sequence number, and x/y/z position in Å. Only the four main-chain atoms per residue are included here; side chains are omitted to keep the record compact.

Q: What if only a Cα trace is available?
A: Three-state secondary structure (P-SEA) collapses the eight DSSP classes into helix (a), strand (b), and coil (c). P-SEA assigns these from Cα geometry alone — distances and angles — without requiring backbone oxygens, so it works on any Cα trace.

Q: What do the rendered images show?
A: The six renders are orthographic views along the three Cartesian axes in both directions. Representation (cartoon, sticks, or surface) and color scheme (sequence-rainbow or by-chain) vary across proteins so the training set covers all the common visualization conventions.

Q: What does the local fold look like, residue by residue?
A: Foldseek's 3Di representation compresses backbone geometry into a per-residue letter drawn from a learned twenty-state alphabet. It captures the tertiary interaction pattern around each residue — which residues are packed against it in space, regardless of where they are in sequence.

Q: What do the diagnostic plots show?
A: The contact map is a binary N×N matrix image: pixel (i, j) is dark where Cα_i and Cα_j are within 8 Å and |i−j|>4. Because the |i−j|>4 filter removes local helical contacts, off-diagonal stripes parallel to the main diagonal indicate parallel β-sheets; stripes perpendicular to it indicate antiparallel β-sheets. The Ramachandran plot scatters every residue's (φ, ψ) pair against the sterically allowed regions. The PAE heatmap renders the predicted-aligned-error matrix.